Protein AF-A0A143HGZ1-F1 (afdb_monomer)

Sequence (96 aa):
MKDKIIALYGIPVGFLLLGFLFLIIGANGEGLASFFSRPPGAMEWSISNNAIKAFKFVPTALGITFLTLFVSAFSISFYTWQKNVLRDIDNETEKG

Solvent-accessible surface area (backbone atoms only — not comparable to full-atom values): 5077 Å² total; per-residue (Å²): 111,68,68,62,50,50,68,50,45,46,62,23,52,50,26,43,54,51,10,51,51,25,34,54,49,11,75,44,6,55,64,50,38,51,65,74,68,56,60,90,91,58,92,74,84,88,75,58,70,66,53,32,47,49,38,24,48,54,33,34,52,51,8,52,52,25,41,53,48,15,55,55,44,40,51,54,34,50,53,52,51,53,54,51,54,54,51,56,50,53,61,52,65,78,73,112

Secondary structure (DSSP, 8-state):
-HHHHHHHHHHHHHHHHHHHHHHHHHHTHHHHHHHHHPPTT-SS----HHHHHHHHHHHHHHHHHHHHHHHHHHHHHHHHHHHHHHHHHHHHHTT-

Structure (mmCIF, N/CA/C/O backbone):
data_AF-A0A143HGZ1-F1
#
_entry.id   AF-A0A143HGZ1-F1
#
loop_
_atom_site.group_PDB
_atom_site.id
_atom_site.type_symbol
_atom_site.label_atom_id
_atom_site.label_alt_id
_atom_site.label_comp_id
_atom_site.label_asym_id
_atom_site.label_entity_id
_atom_site.label_seq_id
_atom_site.pdbx_PDB_ins_code
_atom_site.Cartn_x
_atom_site.Cartn_y
_atom_site.Cartn_z
_atom_site.occupancy
_atom_site.B_iso_or_equiv
_atom_site.auth_seq_id
_atom_site.auth_comp_id
_atom_site.auth_asym_id
_atom_site.auth_atom_id
_atom_site.pdbx_PDB_model_num
ATOM 1 N N . MET A 1 1 ? -22.581 -8.997 15.010 1.00 66.00 1 MET A N 1
ATOM 2 C CA . MET A 1 1 ? -21.283 -8.379 15.387 1.00 66.00 1 MET A CA 1
ATOM 3 C C . MET A 1 1 ? -20.288 -8.412 14.224 1.00 66.00 1 MET A C 1
ATOM 5 O O . MET A 1 1 ? -19.781 -7.358 13.866 1.00 66.00 1 MET A O 1
ATOM 9 N N . LYS A 1 2 ? -20.085 -9.575 13.578 1.00 66.56 2 LYS A N 1
ATOM 10 C CA . LYS A 1 2 ? -19.268 -9.731 12.355 1.00 66.56 2 LYS A CA 1
ATOM 11 C C . LYS A 1 2 ? -19.585 -8.715 11.249 1.00 66.56 2 LYS A C 1
ATOM 13 O O . LYS A 1 2 ? -18.667 -8.051 10.787 1.00 66.56 2 LYS A O 1
ATOM 18 N N . ASP A 1 3 ? -20.856 -8.519 10.899 1.00 75.31 3 ASP A N 1
ATOM 19 C CA . ASP A 1 3 ? -21.231 -7.623 9.786 1.00 75.31 3 ASP A CA 1
ATOM 20 C C . ASP A 1 3 ? -20.887 -6.156 10.065 1.00 75.31 3 ASP A C 1
ATOM 22 O O . ASP A 1 3 ? -20.448 -5.433 9.177 1.00 75.31 3 ASP A O 1
ATOM 26 N N . LYS A 1 4 ? -20.994 -5.732 11.333 1.00 77.44 4 LYS A N 1
ATOM 27 C CA . LYS A 1 4 ? -20.594 -4.386 11.770 1.00 77.44 4 LYS A CA 1
ATOM 28 C C . LYS A 1 4 ? -19.078 -4.189 11.678 1.00 77.44 4 LYS A C 1
ATOM 30 O O . LYS A 1 4 ? -18.636 -3.111 11.308 1.00 77.44 4 LYS A O 1
ATOM 35 N N . ILE A 1 5 ? -18.289 -5.220 11.988 1.00 79.69 5 ILE A N 1
ATOM 36 C CA . ILE A 1 5 ? -16.822 -5.180 11.875 1.00 79.69 5 ILE A CA 1
ATOM 37 C C . ILE A 1 5 ? -16.408 -5.145 10.399 1.00 79.69 5 ILE A C 1
ATOM 39 O O . ILE A 1 5 ? -15.574 -4.328 10.024 1.00 79.69 5 ILE A O 1
ATOM 43 N N . ILE A 1 6 ? -17.021 -5.973 9.549 1.00 80.56 6 ILE A N 1
ATOM 44 C CA . ILE A 1 6 ? -16.744 -5.988 8.104 1.00 80.56 6 ILE A CA 1
ATOM 45 C C . ILE A 1 6 ? -17.081 -4.631 7.478 1.00 80.56 6 ILE A C 1
ATOM 47 O O . ILE A 1 6 ? -16.272 -4.088 6.729 1.00 80.56 6 ILE A O 1
ATOM 51 N N . ALA A 1 7 ? -18.229 -4.047 7.831 1.00 83.50 7 ALA A N 1
ATOM 52 C CA . ALA A 1 7 ? -18.617 -2.723 7.353 1.00 83.50 7 ALA A CA 1
ATOM 53 C C . ALA A 1 7 ? -17.627 -1.625 7.783 1.00 83.50 7 ALA A C 1
ATOM 55 O O . ALA A 1 7 ? -17.371 -0.697 7.023 1.00 83.50 7 ALA A O 1
ATOM 56 N N . LEU A 1 8 ? -17.049 -1.741 8.982 1.00 89.31 8 LEU A N 1
ATOM 57 C CA . LEU A 1 8 ? -16.139 -0.739 9.530 1.00 89.31 8 LEU A CA 1
ATOM 58 C C . LEU A 1 8 ? -14.722 -0.849 8.949 1.00 89.31 8 LEU A C 1
ATOM 60 O O . LEU A 1 8 ? -14.117 0.159 8.607 1.00 89.31 8 LEU A O 1
ATOM 64 N N . TYR A 1 9 ? -14.198 -2.067 8.798 1.00 93.06 9 TYR A N 1
ATOM 65 C CA . TYR A 1 9 ? -12.817 -2.293 8.354 1.00 93.06 9 TYR A CA 1
ATOM 66 C C . TYR A 1 9 ? -12.674 -2.580 6.855 1.00 93.06 9 TYR A C 1
ATOM 68 O O . TYR A 1 9 ? -11.550 -2.616 6.356 1.00 93.06 9 TYR A O 1
ATOM 76 N N . GLY A 1 10 ? -13.776 -2.733 6.115 1.00 93.62 10 GLY A N 1
ATOM 77 C CA . GLY A 1 10 ? -13.740 -3.024 4.680 1.00 93.62 10 GLY A CA 1
ATOM 78 C C . GLY A 1 10 ? -12.982 -1.970 3.866 1.00 93.62 10 GLY A C 1
ATOM 79 O O . GLY A 1 10 ? -12.130 -2.320 3.052 1.00 93.62 10 GLY A O 1
ATOM 80 N N . ILE A 1 11 ? -13.230 -0.682 4.130 1.00 94.69 11 ILE A N 1
ATOM 81 C CA . ILE A 1 11 ? -12.547 0.425 3.439 1.00 94.69 11 ILE A CA 1
ATOM 82 C C . ILE A 1 11 ? -11.036 0.439 3.748 1.00 94.69 11 ILE A C 1
ATOM 84 O O . ILE A 1 11 ? -10.252 0.414 2.796 1.00 94.69 11 ILE A O 1
ATOM 88 N N . PRO A 1 12 ? -10.589 0.421 5.025 1.00 96.69 12 PRO A N 1
ATOM 89 C CA . PRO A 1 12 ? -9.168 0.299 5.349 1.00 96.69 12 PRO A CA 1
ATOM 90 C C . PRO A 1 12 ? -8.490 -0.887 4.657 1.00 96.69 12 PRO A C 1
ATOM 92 O O . PRO A 1 12 ? -7.451 -0.718 4.023 1.00 96.69 12 PRO A O 1
ATOM 95 N N . VAL A 1 13 ? -9.086 -2.080 4.721 1.00 96.88 13 VAL A N 1
ATOM 96 C CA . VAL A 1 13 ? -8.516 -3.276 4.082 1.00 96.88 13 VAL A CA 1
ATOM 97 C C . VAL A 1 13 ? -8.390 -3.084 2.569 1.00 96.88 13 VAL A C 1
ATOM 99 O O . VAL A 1 13 ? -7.365 -3.445 1.997 1.00 96.88 13 VAL A O 1
ATOM 102 N N . GLY A 1 14 ? -9.373 -2.451 1.922 1.00 97.12 14 GLY A N 1
ATOM 103 C CA . GLY A 1 14 ? -9.290 -2.092 0.506 1.00 97.12 14 GLY A CA 1
ATOM 104 C C . GLY A 1 14 ? -8.080 -1.210 0.184 1.00 97.12 14 GLY A C 1
ATOM 105 O O . GLY A 1 14 ? -7.327 -1.514 -0.742 1.00 97.12 14 GLY A O 1
ATOM 106 N N . PHE A 1 15 ? -7.837 -0.160 0.974 1.00 98.25 15 PHE A N 1
ATOM 107 C CA . PHE A 1 15 ? -6.656 0.693 0.805 1.00 98.25 15 PHE A CA 1
ATOM 108 C C . PHE A 1 15 ? -5.344 -0.051 1.043 1.00 98.25 15 PHE A C 1
ATOM 110 O O . PHE A 1 15 ? -4.390 0.160 0.300 1.00 98.25 15 PHE A O 1
ATOM 117 N N . LEU A 1 16 ? -5.294 -0.957 2.021 1.00 98.25 16 LEU A N 1
ATOM 118 C CA . LEU A 1 16 ? -4.112 -1.779 2.271 1.00 98.25 16 LEU A CA 1
ATOM 119 C C . LEU A 1 16 ? -3.769 -2.652 1.056 1.0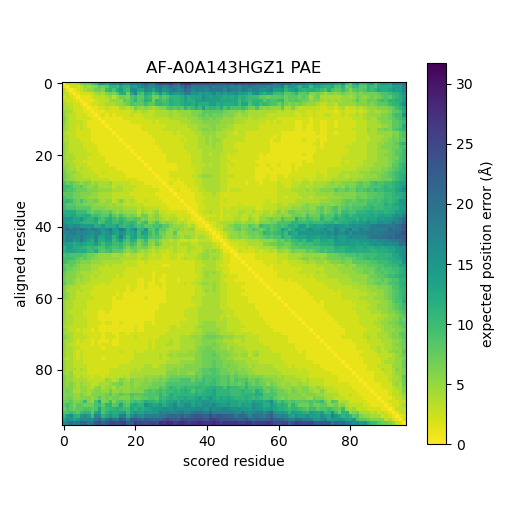0 98.25 16 LEU A C 1
ATOM 121 O O . LEU A 1 16 ? -2.625 -2.670 0.599 1.00 98.25 16 LEU A O 1
ATOM 125 N N . LEU A 1 17 ? -4.772 -3.349 0.513 1.00 98.25 17 LEU A N 1
ATOM 126 C CA . LEU A 1 17 ? -4.601 -4.239 -0.634 1.00 98.25 17 LEU A CA 1
ATOM 127 C C . LEU A 1 17 ? -4.186 -3.469 -1.891 1.00 98.25 17 LEU A C 1
ATOM 129 O O . LEU A 1 17 ? -3.250 -3.881 -2.576 1.00 98.25 17 LEU A O 1
ATOM 133 N N . LEU A 1 18 ? -4.830 -2.332 -2.171 1.00 98.25 18 LEU A N 1
ATOM 134 C CA . LEU A 1 18 ? -4.447 -1.465 -3.287 1.00 98.25 18 LEU A CA 1
ATOM 135 C C . LEU A 1 18 ? -3.040 -0.889 -3.096 1.00 98.25 18 LEU A C 1
ATOM 137 O O . LEU A 1 18 ? -2.260 -0.871 -4.045 1.00 98.25 18 LEU A O 1
ATOM 141 N N . GLY A 1 19 ? -2.688 -0.479 -1.876 1.00 98.38 19 GLY A N 1
ATOM 142 C CA . GLY A 1 19 ? -1.354 0.011 -1.542 1.00 98.38 19 GLY A CA 1
ATOM 143 C C . GLY A 1 19 ? -0.270 -0.996 -1.908 1.00 98.38 19 GLY A C 1
ATOM 144 O O . GLY A 1 19 ? 0.631 -0.680 -2.687 1.00 98.38 19 GLY A O 1
ATOM 145 N N . PHE A 1 20 ? -0.395 -2.237 -1.432 1.00 98.50 20 PHE A N 1
ATOM 146 C CA . PHE A 1 20 ? 0.554 -3.295 -1.781 1.00 98.50 20 PHE A CA 1
ATOM 147 C C . PHE A 1 20 ? 0.554 -3.634 -3.269 1.00 98.50 20 PHE A C 1
ATOM 149 O O . PHE A 1 20 ? 1.629 -3.789 -3.844 1.00 98.50 20 PHE A O 1
ATOM 156 N N . LEU A 1 21 ? -0.616 -3.704 -3.910 1.00 98.31 21 LEU A N 1
ATOM 157 C CA . LEU A 1 21 ? -0.713 -3.963 -5.345 1.00 98.31 21 LEU A CA 1
ATOM 158 C C . LEU A 1 21 ? 0.104 -2.943 -6.150 1.00 98.31 21 LEU A C 1
ATOM 160 O O . LEU A 1 21 ? 0.929 -3.323 -6.979 1.00 98.31 21 LEU A O 1
ATOM 164 N N . PHE A 1 22 ? -0.075 -1.651 -5.876 1.00 98.38 22 PHE A N 1
ATOM 165 C CA . PHE A 1 22 ? 0.635 -0.587 -6.582 1.00 98.38 22 PHE A CA 1
ATOM 166 C C . PHE A 1 22 ? 2.136 -0.550 -6.267 1.00 98.38 22 PHE A C 1
ATOM 168 O O . PHE A 1 22 ? 2.935 -0.293 -7.170 1.00 98.38 22 PHE A O 1
ATOM 175 N N . LEU A 1 23 ? 2.544 -0.878 -5.036 1.00 98.25 23 LEU A N 1
ATOM 176 C CA . LEU A 1 23 ? 3.963 -1.038 -4.702 1.00 98.25 23 LEU A CA 1
ATOM 177 C C . LEU A 1 23 ? 4.606 -2.209 -5.452 1.00 98.25 23 LEU A C 1
ATOM 179 O O . LEU A 1 23 ? 5.713 -2.062 -5.963 1.00 98.25 23 LEU A O 1
ATOM 183 N N . ILE A 1 24 ? 3.915 -3.347 -5.567 1.00 98.06 24 ILE A N 1
ATOM 184 C CA . ILE A 1 24 ? 4.396 -4.503 -6.337 1.00 98.06 24 ILE A CA 1
ATOM 185 C C . ILE A 1 24 ? 4.536 -4.127 -7.814 1.00 98.06 24 ILE A C 1
ATOM 187 O O . ILE A 1 24 ? 5.558 -4.434 -8.429 1.00 98.06 24 ILE A O 1
ATOM 191 N N . ILE A 1 25 ? 3.550 -3.425 -8.380 1.00 97.12 25 ILE A N 1
ATOM 192 C CA . ILE A 1 25 ? 3.621 -2.915 -9.756 1.00 97.12 25 ILE A CA 1
ATOM 193 C C . ILE A 1 25 ? 4.834 -1.986 -9.918 1.00 97.12 25 ILE A C 1
ATOM 195 O O . ILE A 1 25 ? 5.617 -2.166 -10.846 1.00 97.12 25 ILE A O 1
ATOM 199 N N . GLY A 1 26 ? 5.034 -1.037 -8.999 1.00 96.88 26 GLY A N 1
ATOM 200 C CA . GLY A 1 26 ? 6.153 -0.090 -9.041 1.00 96.88 26 GLY A CA 1
ATOM 201 C C . GLY A 1 26 ? 7.521 -0.764 -8.919 1.00 96.88 26 GLY A C 1
ATOM 202 O O . GLY A 1 26 ? 8.432 -0.453 -9.688 1.00 96.88 26 GLY A O 1
ATOM 203 N N . ALA A 1 27 ? 7.653 -1.746 -8.023 1.00 96.69 27 ALA A N 1
ATOM 204 C CA . ALA A 1 27 ? 8.872 -2.538 -7.853 1.00 96.69 27 ALA A CA 1
ATOM 205 C C . ALA A 1 27 ? 9.242 -3.317 -9.128 1.00 96.69 27 ALA A C 1
ATOM 207 O O . ALA A 1 27 ? 10.419 -3.436 -9.464 1.00 96.69 27 ALA A O 1
ATOM 208 N N . ASN A 1 28 ? 8.237 -3.776 -9.879 1.00 96.75 28 ASN A N 1
ATOM 209 C CA . ASN A 1 28 ? 8.403 -4.484 -11.150 1.00 96.75 28 ASN A CA 1
ATOM 210 C C . ASN A 1 28 ? 8.323 -3.557 -12.381 1.00 96.75 28 ASN A C 1
ATOM 212 O O . ASN A 1 28 ? 8.250 -4.032 -13.516 1.00 96.75 28 ASN A O 1
ATOM 216 N N . GLY A 1 29 ? 8.363 -2.234 -12.183 1.00 94.12 29 GLY A N 1
ATOM 217 C CA . GLY A 1 29 ? 8.084 -1.243 -13.225 1.00 94.12 29 GLY A CA 1
ATOM 218 C C . GLY A 1 29 ? 8.998 -1.324 -14.452 1.00 94.12 29 GLY A C 1
ATOM 219 O O . GLY A 1 29 ? 8.573 -0.988 -15.549 1.00 94.12 29 GLY A O 1
ATOM 220 N N . GLU A 1 30 ? 10.230 -1.818 -14.313 1.00 93.44 30 GLU A N 1
ATOM 221 C CA . GLU A 1 30 ? 11.145 -2.000 -15.453 1.00 93.44 30 GLU A CA 1
ATOM 222 C C 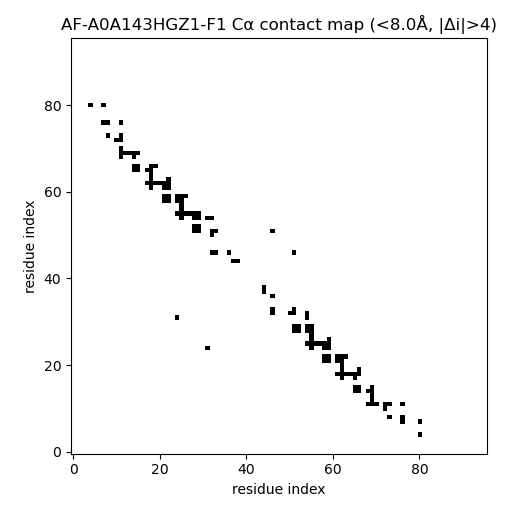. GLU A 1 30 ? 10.695 -3.108 -16.403 1.00 93.44 30 GLU A C 1
ATOM 224 O O . GLU A 1 30 ? 10.605 -2.895 -17.612 1.00 93.44 30 GLU A O 1
ATOM 229 N N . GLY A 1 31 ? 10.351 -4.273 -15.848 1.00 92.88 31 GLY A N 1
ATOM 230 C CA . GLY A 1 31 ? 9.833 -5.394 -16.625 1.00 92.88 31 GLY A CA 1
ATOM 231 C C . GLY A 1 31 ? 8.502 -5.045 -17.285 1.00 92.88 31 GLY A C 1
ATOM 232 O O . GLY A 1 31 ? 8.293 -5.359 -18.454 1.00 92.88 31 GLY A O 1
ATOM 233 N N . LEU A 1 32 ? 7.636 -4.315 -16.573 1.00 93.69 32 LEU A N 1
ATOM 234 C CA . LEU A 1 32 ? 6.364 -3.840 -17.117 1.00 93.69 32 LEU A CA 1
ATOM 235 C C . LEU A 1 32 ? 6.562 -2.799 -18.224 1.00 93.69 32 LEU A C 1
ATOM 237 O O . LEU A 1 32 ? 5.946 -2.926 -19.279 1.00 93.69 32 LEU A O 1
ATOM 241 N N . ALA A 1 33 ? 7.450 -1.818 -18.037 1.00 93.31 33 ALA A N 1
ATOM 242 C CA . ALA A 1 33 ? 7.781 -0.845 -19.079 1.00 93.31 33 ALA A CA 1
ATOM 243 C C . ALA A 1 33 ? 8.266 -1.544 -20.350 1.00 93.31 33 ALA A C 1
ATOM 245 O O . ALA A 1 33 ? 7.860 -1.175 -21.452 1.00 93.31 33 ALA A O 1
ATOM 246 N N . SER A 1 34 ? 9.091 -2.580 -20.191 1.00 91.44 34 SER A N 1
ATOM 247 C CA . SER A 1 34 ? 9.569 -3.390 -21.302 1.00 91.44 34 SER A CA 1
ATOM 248 C C . SER A 1 34 ? 8.450 -4.137 -21.994 1.00 91.44 34 SER A C 1
ATOM 250 O O . SER A 1 34 ? 8.243 -3.949 -23.192 1.00 91.44 34 SER A O 1
ATOM 252 N N . PHE A 1 35 ? 7.661 -4.884 -21.233 1.00 90.38 35 PHE A N 1
ATOM 253 C CA . PHE A 1 35 ? 6.554 -5.660 -21.764 1.00 90.38 35 PHE A CA 1
ATOM 254 C C . PHE A 1 35 ? 5.528 -4.800 -22.521 1.00 90.38 35 PHE A C 1
ATOM 256 O O . PHE A 1 35 ? 5.165 -5.135 -23.646 1.00 90.38 35 PHE A O 1
ATOM 263 N N . PHE A 1 36 ? 5.097 -3.672 -21.945 1.00 90.81 36 PHE A N 1
ATOM 264 C CA . PHE A 1 36 ? 4.062 -2.814 -22.534 1.00 90.81 36 PHE A CA 1
ATOM 265 C C . PHE A 1 36 ? 4.555 -1.928 -23.679 1.00 90.81 36 PHE A C 1
ATOM 267 O O . PHE A 1 36 ? 3.756 -1.552 -24.532 1.00 90.81 36 PHE A O 1
ATOM 274 N N . SER A 1 37 ? 5.845 -1.585 -23.717 1.00 90.12 37 SER A N 1
ATOM 275 C CA . SER A 1 37 ? 6.399 -0.735 -24.784 1.00 90.12 37 SER A CA 1
ATOM 276 C C . SER A 1 37 ? 6.883 -1.533 -25.996 1.00 90.12 37 SER A C 1
ATOM 278 O O . SER A 1 37 ? 7.361 -0.936 -26.960 1.00 90.12 37 SER A O 1
ATOM 280 N N . ARG A 1 38 ? 6.796 -2.869 -25.958 1.00 91.38 38 ARG A N 1
ATOM 281 C CA . ARG A 1 38 ? 7.260 -3.745 -27.034 1.00 91.38 38 ARG A CA 1
ATOM 282 C C . ARG A 1 38 ? 6.423 -3.554 -28.308 1.00 91.38 38 ARG A C 1
ATOM 284 O O . ARG A 1 38 ? 5.221 -3.823 -28.285 1.00 91.38 38 ARG A O 1
ATOM 291 N N . PRO A 1 39 ? 7.040 -3.203 -29.451 1.00 90.44 39 PRO A N 1
ATOM 292 C CA . PRO A 1 39 ? 6.349 -3.217 -30.735 1.00 90.44 39 PRO A CA 1
ATOM 293 C C . PRO A 1 39 ? 5.976 -4.651 -31.161 1.00 90.44 39 PRO A C 1
ATOM 295 O O . PRO A 1 39 ? 6.762 -5.579 -30.931 1.00 90.44 39 PRO A O 1
ATOM 298 N N . PRO A 1 40 ? 4.827 -4.865 -31.826 1.00 89.62 40 PRO A N 1
ATOM 299 C CA . PRO A 1 40 ? 4.441 -6.186 -32.318 1.00 89.62 40 PRO A CA 1
ATOM 300 C C . PRO A 1 40 ? 5.521 -6.804 -33.219 1.00 89.62 40 PRO A C 1
ATOM 302 O O . PRO A 1 40 ? 5.967 -6.183 -34.179 1.00 89.62 40 PRO A O 1
ATOM 305 N N . GLY A 1 41 ? 5.949 -8.030 -32.904 1.00 88.44 41 GLY A N 1
ATOM 306 C CA . GLY A 1 41 ? 6.932 -8.778 -33.700 1.00 88.44 41 GLY A CA 1
ATOM 307 C C . GLY A 1 41 ? 8.404 -8.393 -33.494 1.00 88.44 41 GLY A C 1
ATOM 308 O O . GLY A 1 41 ? 9.274 -9.055 -34.054 1.00 88.44 41 GLY A O 1
ATOM 309 N N . ALA A 1 42 ? 8.720 -7.386 -32.673 1.00 88.44 42 ALA A N 1
ATOM 310 C CA . ALA A 1 42 ? 10.110 -7.023 -32.388 1.00 88.44 42 ALA A CA 1
ATOM 311 C C . ALA A 1 42 ? 10.789 -8.072 -31.486 1.00 88.44 42 ALA A C 1
ATOM 313 O O . ALA A 1 42 ? 10.236 -8.435 -30.444 1.00 88.44 42 ALA A O 1
ATOM 314 N N . MET A 1 43 ? 11.982 -8.552 -31.863 1.00 84.88 43 MET A N 1
ATOM 315 C CA . MET A 1 43 ? 12.808 -9.431 -31.014 1.00 84.88 43 MET A CA 1
ATOM 316 C C . MET A 1 43 ? 13.589 -8.645 -29.956 1.00 84.88 43 MET A C 1
ATOM 318 O O . MET A 1 43 ? 13.726 -9.113 -28.832 1.00 84.88 43 MET A O 1
ATOM 322 N N . GLU A 1 44 ? 14.011 -7.426 -30.293 1.00 85.69 44 GLU A N 1
ATOM 323 C CA . GLU A 1 44 ? 14.696 -6.491 -29.402 1.00 85.69 44 GLU A CA 1
ATOM 324 C C . GLU A 1 44 ? 14.101 -5.092 -29.580 1.00 85.69 44 GLU A C 1
ATOM 326 O O . GLU A 1 44 ? 13.722 -4.700 -30.687 1.00 85.69 44 GLU A O 1
ATOM 331 N N . TRP A 1 45 ? 13.990 -4.341 -28.488 1.00 90.88 45 TRP A N 1
ATOM 332 C CA . TRP A 1 45 ? 13.564 -2.945 -28.502 1.00 90.88 45 TRP A CA 1
ATOM 333 C C . TRP A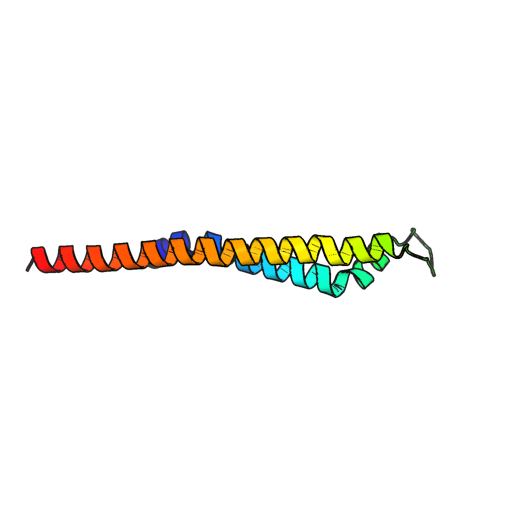 1 45 ? 14.237 -2.192 -27.361 1.00 90.88 45 TRP A C 1
ATOM 335 O O . TRP A 1 45 ? 14.586 -2.764 -26.329 1.00 90.88 45 TRP A O 1
ATOM 345 N N . SER A 1 46 ? 14.416 -0.890 -27.552 1.00 87.75 46 SER A N 1
ATOM 346 C CA . SER A 1 46 ? 14.912 0.005 -26.517 1.00 87.75 46 SER A CA 1
ATOM 347 C C . SER A 1 46 ? 13.762 0.814 -25.931 1.00 87.75 46 SER A C 1
ATOM 349 O O . SER A 1 46 ? 12.762 1.106 -26.588 1.00 87.75 46 SER A O 1
ATOM 351 N N . ILE A 1 47 ? 13.895 1.162 -24.657 1.00 92.19 47 ILE A N 1
ATOM 352 C CA . ILE A 1 47 ? 12.897 1.926 -23.914 1.00 92.19 47 ILE A CA 1
ATOM 353 C C . ILE A 1 47 ? 13.619 3.118 -23.323 1.00 92.19 47 ILE A C 1
ATOM 355 O O . ILE A 1 47 ? 14.740 2.998 -22.824 1.00 92.19 47 ILE A O 1
ATOM 359 N N . SER A 1 48 ? 12.980 4.284 -23.363 1.00 92.69 48 SER A N 1
ATOM 360 C CA . SER A 1 48 ? 13.571 5.461 -22.745 1.00 92.69 48 SER A CA 1
ATOM 361 C C . SER A 1 48 ? 13.667 5.278 -21.228 1.00 92.69 48 SER A C 1
ATOM 363 O O . SER A 1 48 ? 12.754 4.769 -20.573 1.00 92.69 48 SER A O 1
ATOM 365 N N . ASN A 1 49 ? 14.760 5.765 -20.640 1.00 92.94 49 ASN A N 1
ATOM 366 C CA . ASN A 1 49 ? 14.929 5.743 -19.188 1.00 92.94 49 ASN A CA 1
ATOM 367 C C . ASN A 1 49 ? 13.795 6.507 -18.472 1.00 92.94 49 ASN A C 1
ATOM 369 O O . ASN A 1 49 ? 13.394 6.155 -17.366 1.00 92.94 49 ASN A O 1
ATOM 373 N N . ASN A 1 50 ? 13.228 7.530 -19.121 1.00 94.25 50 ASN A N 1
ATOM 374 C CA . ASN A 1 50 ? 12.072 8.258 -18.598 1.00 94.25 50 ASN A CA 1
ATOM 375 C C . ASN A 1 50 ? 10.813 7.387 -18.531 1.00 94.25 50 ASN A C 1
ATOM 377 O O . ASN A 1 50 ? 10.100 7.458 -17.533 1.00 94.25 50 ASN A O 1
ATOM 381 N N . ALA A 1 51 ? 10.556 6.545 -19.536 1.00 92.00 51 ALA A N 1
ATOM 382 C CA . ALA A 1 51 ? 9.435 5.612 -19.490 1.00 92.00 51 ALA A CA 1
ATOM 383 C C . ALA A 1 51 ? 9.613 4.606 -18.343 1.00 92.00 51 ALA A C 1
ATOM 385 O O . ALA A 1 51 ? 8.716 4.463 -17.518 1.00 92.00 51 ALA A O 1
ATOM 386 N N . ILE A 1 52 ? 10.800 4.004 -18.199 1.00 94.19 52 ILE A N 1
ATOM 387 C CA . ILE A 1 52 ? 11.102 3.091 -17.080 1.00 94.19 52 ILE A CA 1
ATOM 388 C C . ILE A 1 52 ? 10.873 3.784 -15.728 1.00 94.19 52 ILE A C 1
ATOM 390 O O . ILE A 1 52 ? 10.226 3.227 -14.839 1.00 94.19 52 ILE A O 1
ATOM 394 N N . LYS A 1 53 ? 11.355 5.023 -15.569 1.00 95.94 53 LYS A N 1
ATOM 395 C CA . LYS A 1 53 ? 11.139 5.814 -14.349 1.00 95.94 53 LYS A CA 1
ATOM 396 C C . LYS A 1 53 ? 9.661 6.074 -14.080 1.00 95.94 53 LYS A C 1
ATOM 398 O O . LYS A 1 53 ? 9.252 5.952 -12.931 1.00 95.94 53 LYS A O 1
ATOM 403 N N . ALA A 1 54 ? 8.862 6.390 -15.096 1.00 95.56 54 ALA A N 1
ATOM 404 C CA . ALA A 1 54 ? 7.427 6.611 -14.931 1.00 95.56 54 ALA A CA 1
ATOM 405 C C . ALA A 1 54 ? 6.708 5.339 -14.446 1.00 95.56 54 ALA A C 1
ATOM 407 O O . ALA A 1 54 ? 5.954 5.400 -13.474 1.00 95.56 54 ALA A O 1
ATOM 408 N N . PHE A 1 55 ? 7.013 4.184 -15.049 1.00 95.94 55 PHE A N 1
ATOM 409 C CA . PHE A 1 55 ? 6.455 2.885 -14.650 1.00 95.94 55 PHE A CA 1
ATOM 410 C C . PHE A 1 55 ? 6.887 2.433 -13.247 1.00 95.94 55 PHE A C 1
ATOM 412 O O . PHE A 1 55 ? 6.167 1.668 -12.613 1.00 95.94 55 PHE A O 1
ATOM 419 N N . LYS A 1 56 ? 8.027 2.907 -12.731 1.00 96.81 56 LYS A N 1
ATOM 420 C CA . LYS A 1 56 ? 8.428 2.672 -11.335 1.00 96.81 56 LYS A CA 1
ATOM 421 C C . LYS A 1 56 ? 7.776 3.672 -10.383 1.00 96.81 56 LYS A C 1
ATOM 423 O O . LYS A 1 56 ? 7.157 3.289 -9.392 1.00 96.81 56 LYS A O 1
ATOM 428 N N . PHE A 1 57 ? 7.920 4.962 -10.671 1.00 97.31 57 PHE A N 1
ATOM 429 C CA . PHE A 1 57 ? 7.605 6.032 -9.731 1.00 97.31 57 PHE A CA 1
ATOM 430 C C . PHE A 1 57 ? 6.104 6.238 -9.545 1.00 97.31 57 PHE A C 1
ATOM 432 O O . PHE A 1 57 ? 5.659 6.346 -8.407 1.00 97.31 57 PHE A O 1
ATOM 439 N N . VAL A 1 58 ? 5.318 6.258 -10.627 1.00 97.38 58 VAL A N 1
ATOM 440 C CA . VAL A 1 58 ? 3.876 6.539 -10.533 1.00 97.38 58 VAL A CA 1
ATOM 441 C C . VAL A 1 58 ? 3.154 5.469 -9.704 1.00 97.38 58 VAL A C 1
ATOM 443 O O . VAL A 1 58 ? 2.477 5.842 -8.743 1.00 97.38 58 VAL A O 1
ATOM 446 N N . PRO A 1 59 ? 3.326 4.157 -9.966 1.00 97.62 59 PRO A N 1
ATOM 447 C CA . PRO A 1 59 ? 2.708 3.135 -9.127 1.00 97.62 59 PRO A CA 1
ATOM 448 C C . PRO A 1 59 ? 3.249 3.156 -7.696 1.00 97.62 59 PRO A C 1
ATOM 450 O O . PRO A 1 59 ? 2.474 3.031 -6.756 1.00 97.62 59 PRO A O 1
ATOM 453 N N . THR A 1 60 ? 4.550 3.398 -7.498 1.00 98.12 60 THR A N 1
ATOM 454 C CA . THR A 1 60 ? 5.119 3.492 -6.142 1.00 98.12 60 THR A CA 1
ATOM 455 C C . THR A 1 60 ? 4.483 4.630 -5.340 1.00 98.12 60 THR A C 1
ATOM 457 O O . THR A 1 60 ? 4.089 4.429 -4.192 1.00 98.12 60 THR A O 1
ATOM 460 N N . ALA A 1 61 ? 4.329 5.811 -5.946 1.00 98.31 61 ALA A N 1
ATOM 461 C CA . ALA A 1 61 ? 3.689 6.960 -5.316 1.00 98.31 61 ALA A CA 1
ATOM 462 C C . ALA A 1 61 ? 2.223 6.664 -4.961 1.00 98.31 61 ALA A C 1
ATOM 464 O O . ALA A 1 61 ? 1.817 6.907 -3.827 1.00 98.31 61 ALA A O 1
ATOM 465 N N . LEU A 1 62 ? 1.459 6.062 -5.882 1.00 98.38 62 LEU A N 1
ATOM 466 C CA . LEU A 1 62 ? 0.085 5.620 -5.613 1.00 98.38 62 LEU A CA 1
ATOM 467 C C . LEU A 1 62 ? 0.025 4.612 -4.459 1.00 98.38 62 LEU A C 1
ATOM 469 O O . LEU A 1 62 ? -0.820 4.743 -3.576 1.00 98.38 62 LEU A O 1
ATOM 473 N N . GLY A 1 63 ? 0.941 3.642 -4.435 1.00 98.44 63 GLY A N 1
ATOM 474 C CA . GLY A 1 63 ? 1.042 2.652 -3.366 1.00 98.44 63 GLY A CA 1
ATOM 475 C C . GLY A 1 63 ? 1.245 3.300 -1.998 1.00 98.44 63 GLY A C 1
ATOM 476 O O . GLY A 1 63 ? 0.500 3.014 -1.063 1.00 98.44 63 GLY A O 1
ATOM 477 N N . ILE A 1 64 ? 2.186 4.244 -1.896 1.00 98.44 64 ILE A N 1
ATOM 478 C CA . ILE A 1 64 ? 2.428 5.021 -0.670 1.00 98.44 64 ILE A CA 1
ATOM 479 C C . ILE A 1 64 ? 1.180 5.820 -0.274 1.00 98.44 64 ILE A C 1
ATOM 481 O O . ILE A 1 64 ? 0.789 5.802 0.892 1.00 98.44 64 ILE A O 1
ATOM 485 N N . THR A 1 65 ? 0.520 6.493 -1.221 1.00 98.50 65 THR A N 1
ATOM 486 C CA . THR A 1 65 ? -0.712 7.247 -0.945 1.00 98.50 65 THR A CA 1
ATOM 487 C C . THR A 1 65 ? -1.810 6.350 -0.376 1.00 98.50 65 THR A C 1
ATOM 489 O O . THR A 1 65 ? -2.426 6.706 0.628 1.00 98.50 65 THR A O 1
ATOM 492 N N . PHE A 1 66 ? -2.032 5.170 -0.957 1.00 98.62 66 PHE A N 1
ATOM 493 C CA . PHE A 1 66 ? -3.018 4.218 -0.448 1.00 98.62 66 PHE A CA 1
ATOM 494 C C . PHE A 1 66 ? -2.653 3.672 0.935 1.00 98.62 66 PHE A C 1
ATOM 496 O O . PHE A 1 66 ? -3.538 3.539 1.777 1.00 98.62 66 PHE A O 1
ATOM 503 N N . LEU A 1 67 ? -1.373 3.424 1.222 1.00 98.44 67 LEU A N 1
ATOM 504 C CA . LEU A 1 67 ? -0.948 3.020 2.566 1.00 98.44 67 LEU A CA 1
ATOM 505 C C . LEU A 1 67 ? -1.160 4.132 3.602 1.00 98.44 67 LEU A C 1
ATOM 507 O O . LEU A 1 67 ? -1.598 3.855 4.717 1.00 98.44 67 LEU A O 1
ATOM 511 N N . THR A 1 68 ? -0.933 5.394 3.238 1.00 98.38 68 THR A N 1
ATOM 512 C CA . THR A 1 68 ? -1.265 6.535 4.104 1.00 98.38 68 THR A CA 1
ATOM 513 C C . THR A 1 68 ? -2.770 6.604 4.370 1.00 98.38 68 THR A C 1
ATOM 515 O O . THR A 1 68 ? -3.188 6.725 5.523 1.00 98.38 68 THR A O 1
ATOM 518 N N . LEU A 1 69 ? -3.600 6.451 3.329 1.00 98.00 69 LEU A N 1
ATOM 519 C CA . LEU A 1 69 ? -5.059 6.396 3.473 1.00 98.00 69 LEU A CA 1
ATOM 520 C C . LEU A 1 69 ? -5.511 5.216 4.340 1.00 98.00 69 LEU A C 1
ATOM 522 O O . LEU A 1 69 ? -6.438 5.372 5.134 1.00 98.00 69 LEU A O 1
ATOM 526 N N . PHE A 1 70 ? -4.847 4.061 4.237 1.00 98.19 70 PHE A N 1
ATOM 527 C CA . PHE A 1 70 ? -5.092 2.919 5.113 1.00 98.19 70 PHE A CA 1
ATOM 528 C C . PHE A 1 70 ? -4.887 3.292 6.581 1.00 98.19 70 PHE A C 1
ATOM 530 O O . PHE A 1 70 ? -5.791 3.060 7.377 1.00 98.19 70 PHE A O 1
ATOM 537 N N . VAL A 1 71 ? -3.757 3.909 6.941 1.00 98.25 71 VAL A N 1
ATOM 538 C CA . VAL A 1 71 ? -3.474 4.292 8.336 1.00 98.25 71 VAL A CA 1
ATOM 539 C C . VAL A 1 71 ? -4.548 5.241 8.872 1.00 98.25 71 VAL A C 1
ATOM 541 O O . VAL A 1 71 ? -5.067 5.033 9.973 1.00 98.25 71 VAL A O 1
ATOM 544 N N . SER A 1 72 ? -4.935 6.249 8.086 1.00 97.75 72 SER A N 1
ATOM 545 C CA . SER A 1 72 ? -5.979 7.201 8.478 1.00 97.75 72 SER A CA 1
ATOM 546 C C . SER A 1 72 ? -7.345 6.525 8.635 1.00 97.75 72 SER A C 1
ATOM 548 O O . SER A 1 72 ? -7.987 6.658 9.677 1.00 97.75 72 SER A O 1
ATOM 550 N N . ALA A 1 73 ? -7.783 5.758 7.634 1.00 96.75 73 ALA A N 1
ATOM 551 C CA . ALA A 1 73 ? -9.079 5.087 7.653 1.00 96.75 73 ALA A CA 1
ATOM 552 C C . ALA A 1 73 ? -9.154 4.016 8.751 1.00 96.75 73 ALA A C 1
ATOM 554 O O . ALA A 1 73 ? -10.177 3.894 9.429 1.00 96.75 73 ALA A O 1
ATOM 555 N N . PHE A 1 74 ? -8.072 3.261 8.958 1.00 96.88 74 PHE A N 1
ATOM 556 C CA . PHE A 1 74 ? -7.972 2.261 10.016 1.00 96.88 74 PHE A CA 1
ATOM 557 C C . PHE A 1 74 ? -8.098 2.913 11.391 1.00 96.88 74 PHE A C 1
ATOM 559 O O . PHE A 1 74 ? -8.874 2.437 12.212 1.00 96.88 74 PHE A O 1
ATOM 566 N N . SER A 1 75 ? -7.413 4.037 11.619 1.00 97.31 75 SER A N 1
ATOM 567 C CA . SER A 1 75 ? -7.480 4.770 12.890 1.00 97.31 75 SER A CA 1
ATOM 568 C C . SER A 1 75 ? -8.900 5.253 13.204 1.00 97.31 75 SER A C 1
ATOM 570 O O . SER A 1 75 ? -9.388 5.059 14.316 1.00 97.31 75 SER A O 1
ATOM 572 N N . ILE A 1 76 ? -9.603 5.817 12.214 1.00 95.94 76 ILE A N 1
ATOM 573 C CA . ILE A 1 76 ? -11.003 6.260 12.361 1.00 95.94 76 ILE A CA 1
ATOM 574 C C . ILE A 1 76 ? -11.926 5.072 12.663 1.00 95.94 76 ILE A C 1
ATOM 576 O O . ILE A 1 76 ? -12.789 5.142 13.544 1.00 95.94 76 ILE A O 1
ATOM 580 N N . SER A 1 77 ? -11.733 3.966 11.945 1.00 95.19 77 SER A N 1
ATOM 581 C CA . SER A 1 77 ? -12.509 2.735 12.113 1.00 95.19 77 SER A CA 1
ATOM 582 C C . SER A 1 77 ? -12.293 2.142 13.504 1.00 95.19 77 SER A C 1
ATOM 584 O O . SER A 1 77 ? -13.250 1.833 14.209 1.00 95.19 77 SER A O 1
ATOM 586 N N . PHE A 1 78 ? -11.041 2.072 13.947 1.00 94.62 78 PHE A N 1
ATOM 587 C CA . PHE A 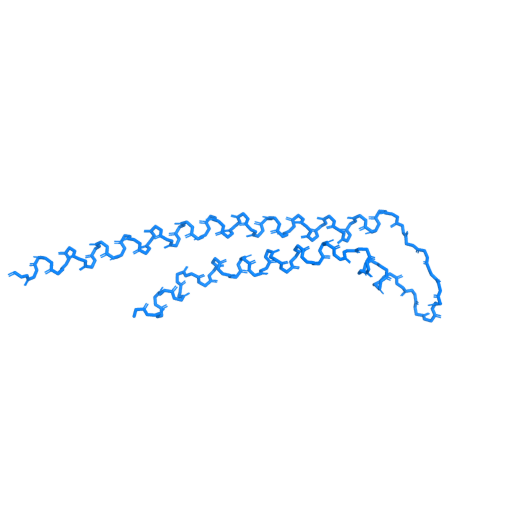1 78 ? -10.668 1.575 15.264 1.00 94.62 78 PHE A CA 1
ATOM 588 C C . PHE A 1 78 ? -11.251 2.429 16.393 1.00 94.62 78 PHE A C 1
ATOM 590 O O . PHE A 1 78 ? -11.889 1.892 17.298 1.00 94.62 78 PHE A O 1
ATOM 597 N N . TYR A 1 79 ? -11.131 3.756 16.299 1.00 95.00 79 TYR A N 1
ATOM 598 C CA . TYR A 1 79 ? -11.733 4.680 17.262 1.00 95.00 79 TYR A CA 1
ATOM 599 C C . TYR A 1 79 ? -13.256 4.500 17.353 1.00 95.00 79 TYR A C 1
ATOM 601 O O . TYR A 1 79 ? -13.830 4.418 18.441 1.00 95.00 79 TYR A O 1
ATOM 609 N N . THR A 1 80 ? -13.921 4.377 16.202 1.00 92.44 80 THR A N 1
ATOM 610 C CA . THR A 1 80 ? -15.371 4.156 16.138 1.00 92.44 80 THR A CA 1
ATOM 611 C C . THR A 1 80 ? -15.769 2.825 16.776 1.00 92.44 80 THR A C 1
ATOM 613 O O . THR A 1 80 ? -16.754 2.759 17.513 1.00 92.44 80 THR A O 1
ATOM 616 N N . TRP A 1 81 ? -15.002 1.761 16.527 1.00 92.75 81 TRP A N 1
ATOM 617 C CA . TRP A 1 81 ? -15.225 0.461 17.152 1.00 92.75 81 TRP A CA 1
ATOM 618 C C . TRP A 1 81 ? -15.098 0.543 18.675 1.00 92.75 81 TRP A C 1
ATOM 620 O O . TRP A 1 81 ? -16.016 0.113 19.371 1.00 92.75 81 TRP A O 1
ATOM 630 N N . GLN A 1 82 ? -14.026 1.158 19.185 1.00 92.50 82 GLN A N 1
ATOM 631 C CA . GLN A 1 82 ? -13.826 1.339 20.625 1.00 92.50 82 GLN A CA 1
ATOM 632 C C . GLN A 1 82 ? -14.993 2.093 21.269 1.00 92.50 82 GLN A C 1
ATOM 634 O O . GLN A 1 82 ? -15.532 1.644 22.279 1.00 92.50 82 GLN A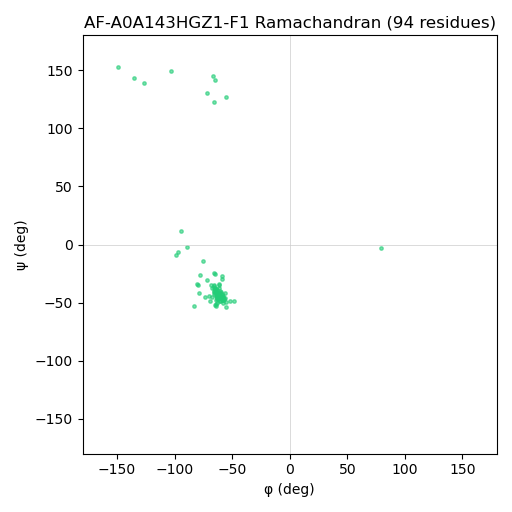 O 1
ATOM 639 N N . LYS A 1 83 ? -15.438 3.200 20.659 1.00 91.38 83 LYS A N 1
ATOM 640 C CA . LYS A 1 83 ? -16.578 3.979 21.162 1.00 91.38 83 LYS A CA 1
ATOM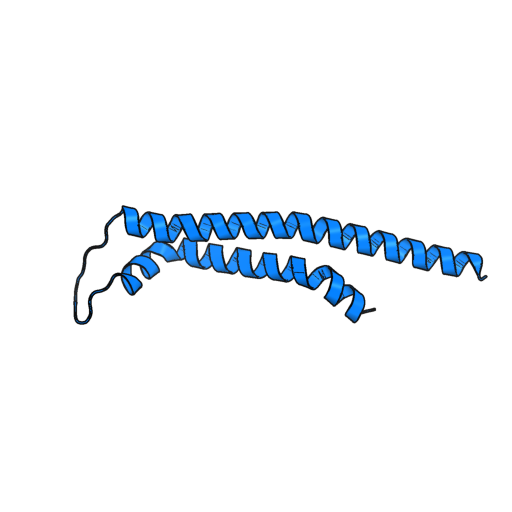 641 C C . LYS A 1 83 ? -17.866 3.153 21.228 1.00 91.38 83 LYS A C 1
ATOM 643 O O . LYS A 1 83 ? -18.615 3.270 22.193 1.00 91.38 83 LYS A O 1
ATOM 648 N N . ASN A 1 84 ? -18.125 2.322 20.218 1.00 88.94 84 ASN A N 1
ATOM 649 C CA . ASN A 1 84 ? -19.309 1.463 20.199 1.00 88.94 84 ASN A CA 1
ATOM 650 C C . ASN A 1 84 ? -19.263 0.399 21.299 1.00 88.94 84 ASN A C 1
ATOM 652 O O . ASN A 1 84 ? -20.267 0.202 21.970 1.00 88.94 84 ASN A O 1
ATOM 656 N N . VAL A 1 85 ? -18.106 -0.233 21.513 1.00 89.38 85 VAL A N 1
ATOM 657 C CA . VAL A 1 85 ? -17.930 -1.232 22.579 1.00 89.38 85 VAL A CA 1
ATOM 658 C C . VAL A 1 85 ? -18.164 -0.611 23.956 1.00 89.38 85 VAL A C 1
ATOM 660 O O . VAL A 1 85 ? -18.906 -1.172 24.752 1.00 89.38 85 VAL A O 1
ATOM 663 N N . LEU A 1 86 ? -17.591 0.567 24.225 1.00 88.56 86 LEU A N 1
ATOM 664 C CA . LEU A 1 86 ? -17.789 1.261 25.504 1.00 88.56 86 LEU A CA 1
ATOM 665 C C . LEU A 1 86 ? -19.259 1.616 25.750 1.00 88.56 86 LEU A C 1
ATOM 667 O O . LEU A 1 86 ? -19.760 1.425 26.852 1.00 88.56 86 LEU A O 1
ATOM 671 N N . ARG A 1 87 ? -19.963 2.087 24.716 1.00 88.12 87 ARG A N 1
ATOM 672 C CA . ARG A 1 87 ? -21.394 2.393 24.813 1.00 88.12 87 ARG A CA 1
ATOM 673 C C . ARG A 1 87 ? -22.234 1.143 25.079 1.00 88.12 87 ARG A C 1
ATOM 675 O O . ARG A 1 87 ? -23.218 1.215 25.805 1.00 88.12 87 ARG A O 1
ATOM 682 N N . ASP A 1 88 ? -21.890 0.019 24.459 1.00 86.94 88 ASP A N 1
ATOM 683 C CA . ASP A 1 88 ? -22.622 -1.231 24.664 1.00 86.94 88 ASP A CA 1
ATOM 684 C C . ASP A 1 88 ? -22.466 -1.724 26.119 1.00 86.94 88 ASP A C 1
ATOM 686 O O . ASP A 1 88 ? -23.452 -2.168 26.697 1.00 86.94 88 ASP A O 1
ATOM 690 N N . ILE A 1 89 ? -21.292 -1.536 26.741 1.00 86.56 89 ILE A N 1
ATOM 691 C CA . ILE A 1 89 ? -21.050 -1.836 28.168 1.00 86.56 89 ILE A CA 1
ATOM 692 C C . ILE A 1 89 ? -21.897 -0.942 29.090 1.00 86.56 89 ILE A C 1
ATOM 694 O O . ILE A 1 89 ? -22.549 -1.450 29.997 1.00 86.56 89 ILE A O 1
ATOM 698 N N . ASP A 1 90 ? -21.918 0.370 28.846 1.00 88.44 90 ASP A N 1
ATOM 699 C CA . ASP A 1 90 ? -22.662 1.344 29.667 1.00 88.44 90 ASP A CA 1
ATOM 700 C C . ASP A 1 90 ? -24.174 1.029 29.699 1.00 88.44 90 ASP A C 1
ATOM 702 O O . ASP A 1 90 ? -24.816 0.970 30.749 1.00 88.44 90 ASP A O 1
ATOM 706 N N . ASN A 1 91 ? -24.726 0.672 28.534 1.00 86.88 91 ASN A N 1
ATOM 707 C CA . ASN A 1 91 ? -26.123 0.255 28.394 1.00 86.88 91 ASN A CA 1
ATOM 708 C C . ASN A 1 91 ? -26.459 -1.060 29.120 1.00 86.88 9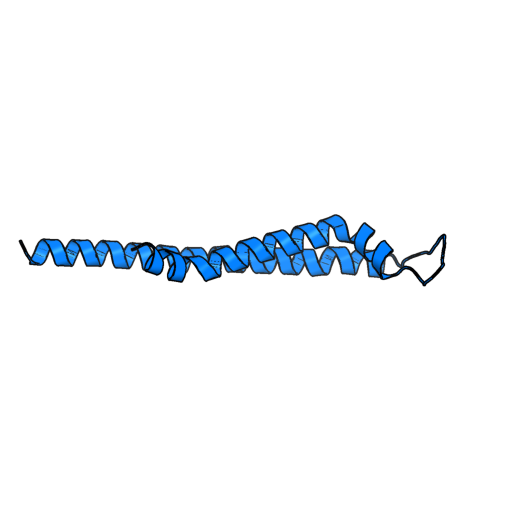1 ASN A C 1
ATOM 710 O O . ASN A 1 91 ? -27.633 -1.312 29.398 1.00 86.88 91 ASN A O 1
ATOM 714 N N . GLU A 1 92 ? -25.481 -1.941 29.345 1.00 86.38 92 GLU A N 1
ATOM 715 C CA . GLU A 1 92 ? -25.672 -3.165 30.131 1.00 86.38 92 GLU A CA 1
ATOM 716 C C . GLU A 1 92 ? -25.627 -2.865 31.632 1.00 86.38 92 GLU A C 1
ATOM 718 O O . GLU A 1 92 ? -26.403 -3.451 32.385 1.00 86.38 92 GLU A O 1
ATOM 723 N N . THR A 1 93 ? -24.798 -1.907 32.063 1.00 82.50 93 THR A N 1
ATOM 724 C CA . THR A 1 93 ? -24.711 -1.492 33.470 1.00 82.50 93 THR A CA 1
ATOM 725 C C . THR A 1 93 ? -25.923 -0.704 33.961 1.00 82.50 93 THR A C 1
ATOM 727 O O . THR A 1 93 ? -26.281 -0.837 35.123 1.00 82.50 93 THR A O 1
ATOM 730 N N . GLU A 1 94 ? -26.601 0.067 33.103 1.00 77.75 94 GLU A N 1
ATOM 731 C CA . GLU A 1 94 ? -27.836 0.781 33.480 1.00 77.75 94 GLU A CA 1
ATOM 732 C C . GLU A 1 94 ? -29.074 -0.132 33.592 1.00 77.75 94 GLU A C 1
ATOM 734 O O . GLU A 1 94 ? -30.114 0.287 34.101 1.00 77.75 94 GLU A O 1
ATOM 739 N N . LYS A 1 95 ? -28.998 -1.368 33.080 1.00 70.19 95 LYS A N 1
ATOM 740 C CA . LYS A 1 95 ? -30.127 -2.314 33.038 1.00 70.19 95 LYS A CA 1
ATOM 741 C C . LYS A 1 95 ? -30.123 -3.360 34.158 1.00 70.19 95 LYS A C 1
ATOM 743 O O . LYS A 1 95 ? -31.098 -4.111 34.243 1.00 70.19 95 LYS A O 1
ATOM 748 N N . GLY A 1 96 ? -29.049 -3.453 34.942 1.00 58.41 96 GLY A N 1
ATOM 749 C CA . GLY A 1 96 ? -28.904 -4.371 36.082 1.00 58.41 96 GLY A CA 1
ATOM 750 C C . GLY A 1 96 ? -29.175 -3.681 37.408 1.00 58.41 96 GLY A C 1
ATOM 751 O O . GLY A 1 96 ? -29.757 -4.352 38.288 1.00 58.41 96 GLY A O 1
#

Radius of gyration: 22.13 Å; Cα contacts (8 Å, |Δi|>4): 73; chains: 1; bounding box: 45×18×70 Å

Organism: NCBI:txid241244

pLDDT: mean 91.88, std 7.76, range [58.41, 98.62]

Foldseek 3Di:
DVVLLCVLCVLLVVLLVLLVVLQVQLVCQQVVLPVVVDDPPDPDDDGDPVSSCCSNPVSNVSSVVSNVVSVVSVVVSVVVVVVVVVVVVVVVVVVD

Mean predicted aligned error: 5.56 Å

Nearest PDB structures (foldseek):
  6grj-assembly1_E  TM=6.731E-01  e=2.083E+00  Aeromonas hydrophila
  6grj-assembly1_C  TM=6.724E-01  e=2.772E+00  Aeromonas hydrophila
  6vq7-assembly1_f  TM=5.979E-01  e=1.967E+00  Rattus norvegicus
  6vqc-assembly1_f  TM=4.778E-01  e=2.205E+00  Rattus norvegicus

=== Feature glossary ===
The record interleaves many kinds of information about one protein. Here is each kind framed as the question it answers.

Q: What known structures does this most resemble?
A: Structural nearest neighbors (via Foldseek easy-search vs the PDB). Reported per hit: target PDB id, E-value, and alignment TM-score. A TM-score above ~0.5 is the conventional threshold for 'same fold'.

Q: Where is each backbone atom in 3D?
A: The mmCIF table is the protein's shape written out atom by atom. For each backbone N, Cα, C, and carbonyl O, it records an (x, y, z) coordinate triple in Å plus the residue type, chain letter, and residue number.

Q: What are the backbone torsion angles?
A: The φ/ψ torsion pair specifies the backbone conformation at each residue. φ rotates about the N–Cα bond, ψ about the Cα–C bond. Steric clashes forbi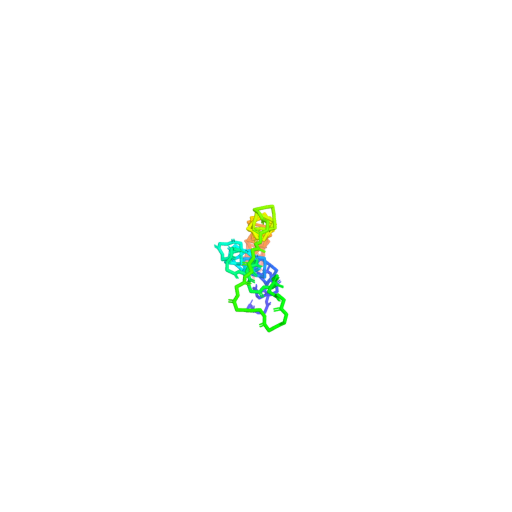d most of the (φ, ψ) plane — the all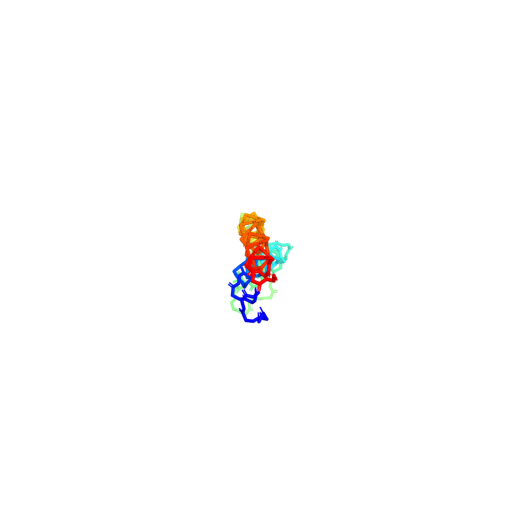owed regions (α-helix basin, β-sheet basin, left-handed helix) are the Ramachandran-allowed regions.

Q: Which residues are buried vs exposed?
A: Solvent-accessible surface area (SASA) is the area in Å² traced out by the centre of a 1.4 Å probe sphere (a water molecule) rolled over the protein's van der Waals surface (Shrake–Rupley / Lee–Richards construction). Buried residues have near-zero SASA; fully exposed residues can exceed 200 Å². The total SASA scales roughly with the number of surface residues.

Q: How confident is the AlphaFold model at each residue?
A: pLDDT is the predicted lDDT-Cα score: AlphaFold's confidence that the local environment of each residue (all inter-atomic distances within 15 Å) is correctly placed. It is a per-residue number between 0 and 100, with higher meaning more reliable.

Q: What does the local fold look like, residue by residue?
A: 3Di is Foldseek's structural alphabet. Each residue is assigned one of twenty discrete states based on how its Cα sits relative to its spatial (not sequential) neighbors. Aligning 3Di strings finds structural homologs roughly as well as full 3D superposition, but orders of magnitude faster.

Q: How big and how compact is the whole molecule?
A: Radius of gyration (Rg) is the root-mean-square distance of Cα atoms from their centroid — a single number for overall size and compactness. A globular domain of N residues has Rg ≈ 2.2·N^0.38 Å; an extended or disordered chain has a much larger Rg. The Cα contact count is the number of residue pairs whose Cα atoms are within 8 Å and are more than four positions apart in sequence — a standard proxy for tertiary packing density. The bounding box is the smallest axis-aligned box enclosing all Cα atoms.

Q: Which residues are in helices, strands, or loops?
A: DSSP 8-state secondary structure assigns each residue one of H (α-helix), G (3₁₀-helix), I (π-helix), E (extended β-strand), B (isolated β-bridge), T (hydrogen-bonded turn), S (bend), or '-' (coil). The assignment is computed from backbone hydrogen-bond geometry via the Kabsch–Sander algorithm.

Q: How mobile is each atom in the crystal?
A: Crystallographic B-factors measure how much each atom's electron density is smeared out, in Å². They rise in mobile loops and surface residues and fall in the buried interior. In AlphaFold models this column is repurposed to hold pLDDT instead.

Q: What if only a Cα trace is available?
A: P-SEA three-state annotation labels each residue as helix, strand, or coil based purely on the geometry of the Cα trace. It serves as a fallback when the full backbone (and thus DSSP) is unavailable.

Q: What family and function is it annotated with?
A: Database cross-references. InterPro integrates a dozen domain/family signature databases into unified entries with residue-range hits. GO terms attach function/process/location labels with evidence codes. CATH codes position the fold in a four-level structural taxonomy. Organism is the NCBI-taxonomy species name.

Q: Are the domains correctly placed relative to each other?
A: Predicted Aligned Error (PAE) is an AlphaFold confidence matrix: entry (i, j) is the expected error in the position of residue j, in ångströms, when the prediction is superimposed on the true structure at residue i. Low PAE within a block of residues means that block is internally rigid and well-predicted; high PAE between two blocks means their relative placement is uncertain even if each block individually is confident.

Q: What do the diagnostic plots show?
A: Three diagnostic plots accompany the record. The Cα contact map visualizes the tertiary structure as a 2D adjacency matrix (8 Å cutoff, sequence-local contacts suppressed). The Ramachandran plot shows the distribution of backbone (φ, ψ) torsions, with points in the α and β basins reflecting secondary structure content. The PAE plot shows AlphaFold's inter-residue confidence as a color matrix.

Q: What is the amino-acid chain?
A: Primary structure: the covalent order of the twenty standard amino acids along the backbone. Two proteins with the same sequence will (almost always) fold to the same structure; two with 30% identity often share a fold but not the details.

Q: What do the rendered images show?
A: The six renders are orthographic views along the three Cartesian axes in both directions. Representation (cartoon, sticks, or surface) and color scheme (sequence-rainbow or by-chain) vary across proteins so the training set covers all the common visualization conventions.